Protein AF-A0A7S4IQA8-F1 (afdb_monomer_lite)

Radius of gyration: 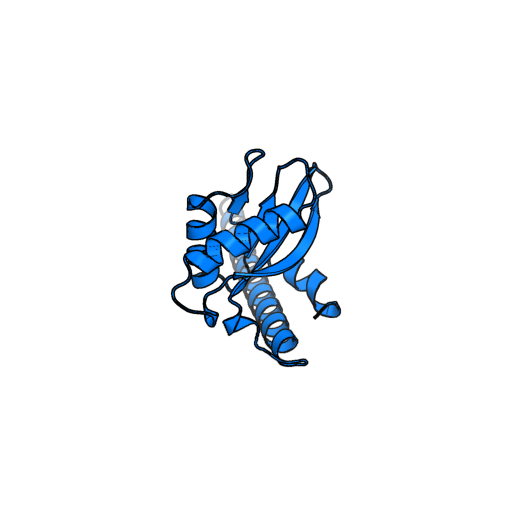17.27 Å; chains: 1; bounding box: 38×34×55 Å

pLDDT: mean 83.27, std 12.15, range [45.91, 95.75]

Secondary structure (DSSP, 8-state):
-TTTHHHHHHH--S-SEEE-TT---HHHHHHHHHHHHH-SSEEEEE-SSS-HHHHHHHHHHHHHTT-SSSSS-EEEEEEEE-TTS-EEEEEEEHHHH-SSTTHHHHHHHHHHHHHHHHHHHHHHHHHHHHHHHHS--

Foldseek 3Di:
DVVLVVLLCVLAVDAPEEAEQVADDLVRLVVVLVCQVVDQKHKYWYQHDDDVVVRVVVSQVSNVVVAPDQQSRKDWDDKAADPVGTIMTMIHGNVQCDDDPCSNVVSSVVSSVVSVVVVVVVVVVVVVVVVVVVVVD

Structure (mmCIF, N/CA/C/O backbone):
data_AF-A0A7S4IQA8-F1
#
_entry.id   AF-A0A7S4IQA8-F1
#
loop_
_atom_site.group_PDB
_atom_site.id
_atom_site.type_symbol
_atom_site.label_atom_id
_atom_site.label_alt_id
_atom_site.label_comp_id
_atom_site.label_asym_id
_atom_site.label_entity_id
_atom_site.label_seq_id
_atom_site.pdbx_PDB_ins_code
_atom_site.Cartn_x
_atom_site.Cartn_y
_atom_site.Cartn_z
_atom_site.occupancy
_atom_site.B_iso_or_equiv
_atom_site.auth_seq_id
_atom_site.auth_comp_id
_atom_site.auth_asym_id
_atom_site.auth_atom_id
_atom_site.pdbx_PDB_model_num
ATOM 1 N N . VAL A 1 1 ? -15.139 6.247 -6.537 1.00 54.62 1 VAL A N 1
ATOM 2 C CA . VAL A 1 1 ? -13.893 6.075 -5.737 1.00 54.62 1 VAL A CA 1
ATOM 3 C C . VAL A 1 1 ? -13.319 7.390 -5.216 1.00 54.62 1 VAL A C 1
ATOM 5 O O . VAL A 1 1 ? -12.996 7.453 -4.035 1.00 54.62 1 VAL A O 1
ATOM 8 N N . GLU A 1 2 ? -13.225 8.448 -6.034 1.00 56.81 2 GLU A N 1
ATOM 9 C CA . GLU A 1 2 ? -12.583 9.720 -5.637 1.00 56.81 2 GLU A CA 1
ATOM 10 C C . GLU A 1 2 ? -13.133 10.346 -4.343 1.00 56.81 2 GLU A C 1
ATOM 12 O O . GLU A 1 2 ? -12.359 10.841 -3.527 1.00 56.81 2 GLU A O 1
ATOM 17 N N . LEU A 1 3 ? -14.443 10.236 -4.092 1.00 59.34 3 LEU A N 1
ATOM 18 C CA . LEU A 1 3 ? -15.092 10.783 -2.890 1.00 59.34 3 LEU A CA 1
ATOM 19 C C . LEU A 1 3 ? -14.654 10.112 -1.571 1.00 59.34 3 LEU A C 1
ATOM 21 O O . LEU A 1 3 ? -14.775 10.718 -0.508 1.00 59.34 3 LEU A O 1
ATOM 25 N N . LEU A 1 4 ? -14.132 8.880 -1.616 1.00 74.75 4 LEU A N 1
ATOM 26 C CA . LEU A 1 4 ? -13.695 8.138 -0.425 1.00 74.75 4 LEU A CA 1
ATOM 27 C C . LEU A 1 4 ? -12.181 8.189 -0.203 1.00 74.75 4 LEU A C 1
ATOM 29 O O . LEU A 1 4 ? -11.727 7.909 0.906 1.00 74.75 4 LEU A O 1
ATOM 33 N N . LEU A 1 5 ? -11.394 8.587 -1.208 1.00 80.88 5 LEU A N 1
ATOM 34 C CA . LEU A 1 5 ? -9.932 8.636 -1.109 1.00 80.88 5 LEU A CA 1
ATOM 35 C C . LEU A 1 5 ? -9.421 9.421 0.113 1.00 80.88 5 LEU A C 1
ATOM 37 O O . LEU A 1 5 ? -8.514 8.910 0.776 1.00 80.88 5 LEU A O 1
ATOM 41 N N . PRO A 1 6 ? -9.978 10.595 0.484 1.00 83.88 6 PRO A N 1
ATOM 42 C CA . PRO A 1 6 ? -9.557 11.293 1.700 1.00 83.88 6 PRO A CA 1
ATOM 43 C C . PRO A 1 6 ? -9.703 10.430 2.961 1.00 83.88 6 PRO A C 1
ATOM 45 O O . PRO A 1 6 ? -8.777 10.347 3.766 1.00 83.88 6 PRO A O 1
ATOM 48 N N . GLN A 1 7 ? -10.818 9.709 3.085 1.00 84.38 7 GLN A N 1
ATOM 49 C CA . GLN A 1 7 ? -11.101 8.855 4.241 1.00 84.38 7 GLN A CA 1
ATOM 50 C C . GLN A 1 7 ? -10.208 7.607 4.263 1.00 84.38 7 GLN A C 1
ATOM 52 O O . GLN A 1 7 ? -9.757 7.184 5.325 1.00 84.38 7 GLN A O 1
ATOM 57 N N . VAL A 1 8 ? -9.891 7.036 3.096 1.00 86.19 8 VAL A N 1
ATOM 58 C CA . VAL A 1 8 ? -8.950 5.906 2.979 1.00 86.19 8 VAL A CA 1
ATOM 59 C C . VAL A 1 8 ? -7.539 6.324 3.412 1.00 86.19 8 VAL A C 1
ATOM 61 O O . VAL A 1 8 ? -6.842 5.569 4.097 1.00 86.19 8 VAL A O 1
ATOM 64 N N . TRP A 1 9 ? -7.120 7.543 3.063 1.00 88.31 9 TRP A N 1
ATOM 65 C CA . TRP A 1 9 ? -5.848 8.109 3.514 1.00 88.31 9 TRP A CA 1
ATOM 66 C C . TRP A 1 9 ? -5.799 8.347 5.027 1.00 88.31 9 TRP A C 1
ATOM 68 O O . TRP A 1 9 ? -4.750 8.130 5.633 1.00 88.31 9 TRP A O 1
ATOM 78 N N . GLU A 1 10 ? -6.902 8.779 5.637 1.00 86.75 10 GLU A N 1
ATOM 79 C CA . GLU A 1 10 ? -7.023 8.922 7.095 1.00 86.75 10 GLU A CA 1
ATOM 80 C C . GLU A 1 10 ? -6.998 7.563 7.804 1.00 86.75 10 GLU A C 1
ATOM 82 O O . GLU A 1 10 ? -6.314 7.399 8.814 1.00 86.75 10 GLU A O 1
ATOM 87 N N . ALA A 1 11 ? -7.663 6.560 7.225 1.00 85.06 11 ALA A N 1
ATOM 88 C CA . ALA A 1 11 ? -7.650 5.178 7.697 1.00 85.06 11 ALA A CA 1
ATOM 89 C C . ALA A 1 11 ? -6.258 4.512 7.578 1.00 85.06 11 ALA A C 1
ATOM 91 O O . ALA A 1 11 ? -5.940 3.579 8.327 1.00 85.06 11 ALA A O 1
ATOM 92 N N . THR A 1 12 ? -5.389 5.029 6.700 1.00 87.06 12 THR A N 1
ATOM 93 C CA . THR A 1 12 ? -4.039 4.497 6.434 1.00 87.06 12 THR A CA 1
ATOM 94 C C . THR A 1 12 ? -2.935 5.510 6.795 1.00 87.06 12 THR A C 1
ATOM 96 O O . THR A 1 12 ? -2.194 5.980 5.927 1.00 87.06 12 THR A O 1
ATOM 99 N N . PRO A 1 13 ? -2.769 5.871 8.084 1.00 77.44 13 PRO A N 1
ATOM 100 C CA . PRO A 1 13 ? -1.896 6.982 8.474 1.00 77.44 13 PRO A CA 1
ATOM 101 C C . PRO A 1 13 ? -0.399 6.646 8.401 1.00 77.44 13 PRO A C 1
ATOM 103 O O . PRO A 1 13 ? 0.439 7.541 8.271 1.00 77.44 13 PRO A O 1
ATOM 106 N N . LYS A 1 14 ? -0.037 5.361 8.499 1.00 87.94 14 LYS A N 1
ATOM 107 C CA . LYS A 1 14 ? 1.355 4.895 8.544 1.00 87.94 14 LYS A CA 1
ATOM 108 C C . LYS A 1 14 ? 1.746 4.266 7.211 1.00 87.94 14 LYS A C 1
ATOM 110 O O . LYS A 1 14 ? 1.034 3.418 6.689 1.00 87.94 14 LYS A O 1
ATOM 115 N N . SER A 1 15 ? 2.912 4.649 6.690 1.00 90.69 15 SER A N 1
ATOM 116 C CA . SER A 1 15 ? 3.532 3.922 5.580 1.00 90.69 15 SER A CA 1
ATOM 117 C C . SER A 1 15 ? 4.145 2.624 6.086 1.00 90.69 15 SER A C 1
ATOM 119 O O . SER A 1 15 ? 4.996 2.680 6.975 1.00 90.69 15 SER A O 1
ATOM 121 N N . LEU A 1 16 ? 3.763 1.501 5.487 1.00 93.75 16 LEU A N 1
ATOM 122 C CA . LEU A 1 16 ? 4.268 0.170 5.839 1.00 93.75 16 LEU A CA 1
ATOM 123 C C . LEU A 1 16 ? 5.519 -0.210 5.041 1.00 93.75 16 LEU A C 1
ATOM 125 O O . LEU A 1 16 ? 6.316 -1.027 5.485 1.00 93.75 16 LEU A O 1
ATOM 129 N N . LEU A 1 17 ? 5.732 0.436 3.892 1.00 95.06 17 LEU A N 1
ATOM 130 C CA . LEU A 1 17 ? 6.918 0.254 3.062 1.00 95.06 17 LEU A CA 1
ATOM 131 C C . LEU A 1 17 ? 7.516 1.608 2.678 1.00 95.06 17 LEU A C 1
ATOM 133 O O . LEU A 1 17 ? 6.813 2.616 2.540 1.00 95.06 17 LEU A O 1
ATOM 137 N N . ARG A 1 18 ? 8.836 1.642 2.498 1.00 94.81 18 ARG A N 1
ATOM 138 C CA . ARG A 1 18 ? 9.567 2.840 2.094 1.00 94.81 18 ARG A CA 1
ATOM 139 C C . ARG A 1 18 ? 10.527 2.525 0.956 1.00 94.81 18 ARG A C 1
ATOM 141 O O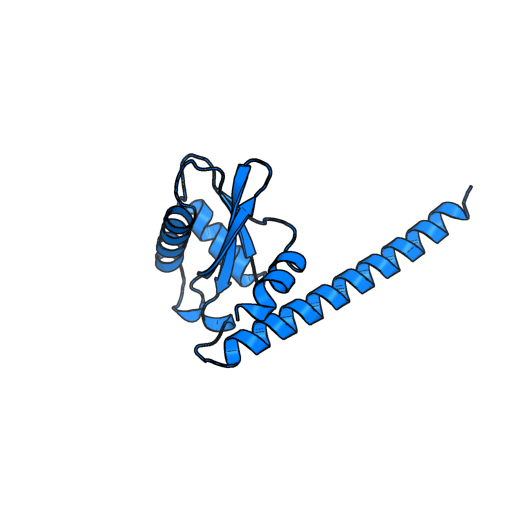 . ARG A 1 18 ? 11.384 1.665 1.094 1.00 94.81 18 ARG A O 1
ATOM 148 N N . ILE A 1 19 ? 10.429 3.304 -0.114 1.00 93.81 19 ILE A N 1
ATOM 149 C CA . ILE A 1 19 ? 11.328 3.270 -1.261 1.00 93.81 19 ILE A CA 1
ATOM 150 C C . ILE A 1 19 ? 12.317 4.431 -1.150 1.00 93.81 19 ILE A C 1
ATOM 152 O O . ILE A 1 19 ? 11.951 5.600 -0.952 1.00 93.81 19 ILE A O 1
ATOM 156 N N . GLY A 1 20 ? 13.601 4.086 -1.199 1.00 91.12 20 GLY A N 1
ATOM 157 C CA . GLY A 1 20 ? 14.705 5.036 -1.134 1.00 91.12 20 GLY A CA 1
ATOM 158 C C . GLY A 1 20 ? 14.927 5.786 -2.448 1.00 91.12 20 GLY A C 1
ATOM 159 O O . GLY A 1 20 ? 14.199 5.624 -3.423 1.00 91.12 20 GLY A O 1
ATOM 160 N N . LYS A 1 21 ? 15.985 6.601 -2.484 1.00 88.81 21 LYS A N 1
ATOM 161 C CA . LYS A 1 21 ? 16.378 7.356 -3.687 1.00 88.81 21 LYS A CA 1
ATOM 162 C C . LYS A 1 21 ? 16.863 6.472 -4.838 1.00 88.81 21 LYS A C 1
ATOM 164 O O . LYS A 1 21 ? 16.805 6.909 -5.976 1.00 88.81 21 LYS A O 1
ATOM 169 N N . ALA A 1 22 ? 17.321 5.259 -4.530 1.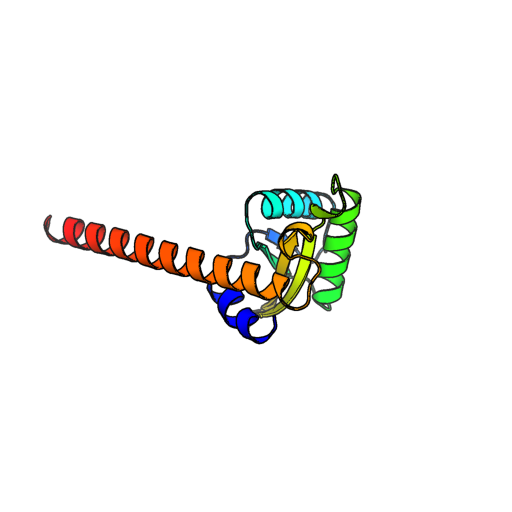00 88.56 22 ALA A N 1
ATOM 170 C CA . ALA A 1 22 ? 17.766 4.275 -5.513 1.00 88.56 22 ALA A CA 1
ATOM 171 C C . ALA A 1 22 ? 16.613 3.659 -6.331 1.00 88.56 22 ALA A C 1
ATOM 173 O O . ALA A 1 22 ? 16.873 2.947 -7.291 1.00 88.56 22 ALA A O 1
ATOM 174 N N . GLY A 1 23 ? 15.355 3.932 -5.962 1.00 89.00 23 GLY A N 1
ATOM 175 C CA . GLY A 1 23 ? 14.182 3.397 -6.647 1.00 89.00 23 GLY A CA 1
ATOM 176 C C . GLY A 1 23 ? 13.716 2.043 -6.110 1.00 89.00 23 GLY A C 1
ATOM 177 O O . GLY A 1 23 ? 14.202 1.538 -5.092 1.00 89.00 23 GLY A O 1
ATOM 178 N N . ALA A 1 24 ? 12.698 1.496 -6.774 1.00 91.31 24 ALA A N 1
ATOM 179 C CA . ALA A 1 24 ? 12.119 0.201 -6.447 1.00 91.31 24 ALA A CA 1
ATOM 180 C C . ALA A 1 24 ? 13.058 -0.942 -6.864 1.00 91.31 24 ALA A C 1
ATOM 182 O O . ALA A 1 24 ? 13.805 -0.844 -7.831 1.00 91.31 24 ALA A O 1
ATOM 183 N N . ALA A 1 25 ? 13.008 -2.040 -6.117 1.00 93.75 25 ALA A N 1
ATOM 184 C CA . ALA A 1 25 ? 13.821 -3.232 -6.342 1.00 93.75 25 ALA A CA 1
ATOM 185 C C . ALA A 1 25 ? 12.958 -4.466 -6.068 1.00 93.75 25 ALA A C 1
ATOM 187 O O . ALA A 1 25 ? 11.916 -4.351 -5.422 1.00 93.75 25 ALA A O 1
ATOM 188 N N . ARG A 1 26 ? 13.399 -5.651 -6.505 1.00 93.75 26 ARG A N 1
ATOM 189 C CA . ARG A 1 26 ? 12.640 -6.901 -6.311 1.00 93.75 26 ARG A CA 1
ATOM 190 C C . ARG A 1 26 ? 12.315 -7.199 -4.845 1.00 93.75 26 ARG A C 1
ATOM 192 O O . ARG A 1 26 ? 11.226 -7.671 -4.552 1.00 93.75 26 ARG A O 1
ATOM 199 N N . SER A 1 27 ? 13.213 -6.875 -3.913 1.00 94.56 27 SER A N 1
ATOM 200 C CA . SER A 1 27 ? 12.938 -7.016 -2.475 1.00 94.56 27 SER A CA 1
ATOM 201 C C . SER A 1 27 ? 11.742 -6.169 -2.029 1.00 94.56 27 SER A C 1
ATOM 203 O O . SER A 1 27 ? 10.894 -6.653 -1.289 1.00 94.56 27 SER A O 1
ATOM 205 N N . HIS A 1 28 ? 11.628 -4.938 -2.532 1.00 95.75 28 HIS A N 1
ATOM 206 C CA . HIS A 1 28 ? 10.484 -4.070 -2.260 1.00 95.75 28 HIS A CA 1
ATOM 207 C C . HIS A 1 28 ? 9.187 -4.620 -2.859 1.00 95.75 28 HIS A C 1
ATOM 209 O O . HIS A 1 28 ? 8.144 -4.529 -2.221 1.00 95.75 28 HIS A O 1
ATOM 215 N N . ALA A 1 29 ? 9.251 -5.192 -4.063 1.00 94.50 29 ALA A N 1
ATOM 216 C CA . ALA A 1 29 ? 8.107 -5.818 -4.718 1.00 94.50 29 ALA A CA 1
ATOM 217 C C . ALA A 1 29 ? 7.598 -7.042 -3.936 1.00 94.50 29 ALA A C 1
ATOM 219 O O . ALA A 1 29 ? 6.399 -7.156 -3.693 1.00 94.50 29 ALA A O 1
ATOM 220 N N . ASN A 1 30 ? 8.509 -7.888 -3.442 1.00 94.56 30 ASN A N 1
ATOM 221 C CA . ASN A 1 30 ? 8.173 -8.977 -2.522 1.00 94.56 30 ASN A CA 1
ATOM 222 C C . ASN A 1 30 ? 7.485 -8.465 -1.258 1.00 94.56 30 ASN A C 1
ATOM 224 O O . ASN A 1 30 ? 6.411 -8.944 -0.908 1.00 94.56 30 ASN A O 1
ATOM 228 N N . SER A 1 31 ? 8.071 -7.464 -0.593 1.00 95.56 31 SER A N 1
ATOM 229 C CA . SER A 1 31 ? 7.460 -6.873 0.599 1.00 95.56 31 SER A CA 1
ATOM 230 C C . SER A 1 31 ? 6.090 -6.270 0.304 1.00 95.56 31 SER A C 1
ATOM 232 O O . SER A 1 31 ? 5.190 -6.411 1.120 1.00 95.56 31 SER A O 1
ATOM 234 N N . LEU A 1 32 ? 5.905 -5.620 -0.850 1.00 95.62 32 LEU A N 1
ATOM 235 C CA . LEU A 1 32 ? 4.605 -5.088 -1.248 1.00 95.62 32 LEU A CA 1
ATOM 236 C C . LEU A 1 32 ? 3.571 -6.208 -1.414 1.00 95.62 32 LEU A C 1
ATOM 238 O O . LEU A 1 32 ? 2.468 -6.075 -0.895 1.00 95.62 32 LEU A O 1
ATOM 242 N N . ASN A 1 33 ? 3.928 -7.308 -2.081 1.00 93.94 33 ASN A N 1
ATOM 243 C CA . ASN A 1 33 ? 3.037 -8.455 -2.251 1.00 93.94 33 ASN A CA 1
ATOM 244 C C . ASN A 1 33 ? 2.627 -9.066 -0.905 1.00 93.94 33 ASN A C 1
ATOM 246 O O . ASN A 1 33 ? 1.439 -9.297 -0.693 1.00 93.94 33 ASN A O 1
ATOM 250 N N . GLU A 1 34 ? 3.568 -9.282 0.019 1.00 94.06 34 GLU A N 1
ATOM 251 C CA . GLU A 1 34 ? 3.249 -9.795 1.361 1.00 94.06 34 GLU A CA 1
ATOM 252 C C . GLU A 1 34 ? 2.368 -8.819 2.152 1.00 94.06 34 GLU A C 1
ATOM 254 O O . GLU A 1 34 ? 1.319 -9.203 2.667 1.00 94.06 34 GLU A O 1
ATOM 259 N N . LEU A 1 35 ? 2.708 -7.526 2.157 1.00 94.69 35 LEU A N 1
ATOM 260 C CA . LEU A 1 35 ? 1.902 -6.508 2.835 1.00 94.69 35 LEU A CA 1
ATOM 261 C C . LEU A 1 35 ? 0.483 -6.420 2.263 1.00 94.69 35 LEU A C 1
ATOM 263 O O . LEU A 1 35 ? -0.470 -6.240 3.012 1.00 94.69 35 LEU A O 1
ATOM 267 N N . CYS A 1 36 ? 0.321 -6.552 0.947 1.00 92.19 36 CYS A N 1
ATOM 268 C CA . CYS A 1 36 ? -0.989 -6.539 0.304 1.00 92.19 36 CYS A CA 1
ATOM 269 C C . CYS A 1 36 ? -1.810 -7.811 0.592 1.00 92.19 36 CYS A C 1
ATOM 271 O O . CYS A 1 36 ? -3.037 -7.750 0.523 1.00 92.19 36 CYS A O 1
ATOM 273 N N . LYS A 1 37 ? -1.186 -8.940 0.963 1.00 90.31 37 LYS A N 1
ATOM 274 C CA . LYS A 1 37 ? -1.910 -10.117 1.478 1.00 90.31 37 LYS A CA 1
ATOM 275 C C . LYS A 1 37 ? -2.441 -9.858 2.887 1.00 90.31 37 LYS A C 1
ATOM 277 O O . LYS A 1 37 ? -3.603 -10.150 3.159 1.00 90.31 37 LYS A O 1
ATOM 282 N N . GLU A 1 38 ? -1.627 -9.267 3.755 1.00 91.12 38 GLU A N 1
ATOM 283 C CA . GLU A 1 38 ? -1.971 -9.044 5.168 1.00 91.12 38 GLU A CA 1
ATOM 284 C C . GLU A 1 38 ? -2.887 -7.835 5.393 1.00 91.12 38 GLU A C 1
ATOM 286 O O . GLU A 1 38 ? -3.724 -7.834 6.296 1.00 91.12 38 GLU A O 1
ATOM 291 N N . HIS A 1 39 ? -2.759 -6.801 4.562 1.00 90.12 39 HIS A N 1
ATOM 292 C CA . HIS A 1 39 ? -3.469 -5.539 4.728 1.00 90.12 39 HIS A CA 1
ATOM 293 C C . HIS A 1 39 ? -4.377 -5.244 3.529 1.00 90.12 39 HIS A C 1
ATOM 295 O O . HIS A 1 39 ? -3.934 -5.374 2.385 1.00 90.12 39 HIS A O 1
ATOM 301 N N . PRO A 1 40 ? -5.630 -4.795 3.749 1.00 89.31 40 PRO A N 1
ATOM 302 C CA . PRO A 1 40 ? -6.531 -4.409 2.660 1.00 89.31 40 PRO A CA 1
ATOM 303 C C . PRO A 1 40 ? -5.940 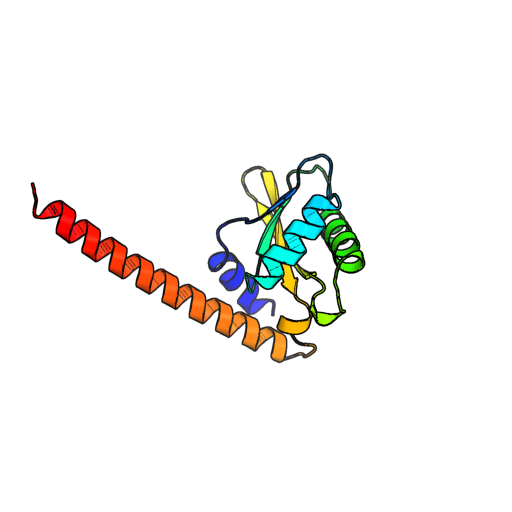-3.313 1.769 1.00 89.31 40 PRO A C 1
ATOM 305 O O . PRO A 1 40 ? -6.016 -3.397 0.546 1.00 89.31 40 PRO A O 1
ATOM 308 N N . VAL A 1 41 ? -5.315 -2.314 2.397 1.00 91.25 41 VAL A N 1
ATOM 309 C CA . VAL A 1 41 ? -4.694 -1.164 1.743 1.00 91.25 41 VAL A CA 1
ATOM 310 C C . VAL A 1 41 ? -3.322 -0.913 2.369 1.00 91.25 41 VAL A C 1
ATOM 312 O O . VAL A 1 41 ? -3.169 -0.940 3.591 1.00 91.25 41 VAL A O 1
ATOM 315 N N . VAL A 1 42 ? -2.322 -0.646 1.530 1.00 94.12 42 VAL A N 1
ATOM 316 C CA . VAL A 1 42 ? -0.924 -0.440 1.923 1.00 94.12 42 VAL A CA 1
ATOM 317 C C . VAL A 1 42 ? -0.454 0.935 1.461 1.00 94.12 42 VAL A C 1
ATOM 319 O O . VAL A 1 42 ? -0.455 1.236 0.270 1.00 94.12 42 VAL A O 1
ATOM 322 N N . ALA A 1 43 ? 0.009 1.768 2.394 1.00 94.88 43 ALA A N 1
ATOM 323 C CA . ALA A 1 43 ? 0.679 3.023 2.065 1.00 94.88 43 ALA A CA 1
ATOM 324 C C . ALA A 1 43 ? 2.195 2.814 1.918 1.00 94.88 43 ALA A C 1
ATOM 326 O O . ALA A 1 43 ? 2.869 2.350 2.844 1.00 94.88 43 ALA A O 1
ATOM 327 N N . VAL A 1 44 ? 2.752 3.231 0.782 1.00 95.31 44 VAL A N 1
ATOM 328 C CA . VAL A 1 44 ? 4.190 3.170 0.484 1.00 95.31 44 VAL A CA 1
ATOM 329 C C . VAL A 1 44 ? 4.742 4.583 0.367 1.00 95.31 44 VAL A C 1
ATOM 331 O O . VAL A 1 44 ? 4.186 5.413 -0.348 1.00 95.31 44 VAL A O 1
ATOM 334 N N . LYS A 1 45 ? 5.842 4.881 1.065 1.00 94.38 45 LYS A N 1
ATOM 335 C CA . LYS A 1 45 ? 6.520 6.182 0.994 1.00 94.38 45 LYS A CA 1
ATOM 336 C C . LYS A 1 45 ? 7.669 6.155 -0.009 1.00 94.38 45 LYS A C 1
ATOM 338 O O . LYS A 1 45 ? 8.577 5.344 0.127 1.00 94.38 45 LYS A O 1
ATOM 343 N N . PHE A 1 46 ? 7.706 7.120 -0.915 1.00 93.44 46 PHE A N 1
ATOM 344 C CA . PHE A 1 46 ? 8.759 7.317 -1.905 1.00 93.44 46 PHE A CA 1
ATOM 345 C C . PHE A 1 46 ? 9.608 8.536 -1.534 1.00 93.44 46 PHE A C 1
ATOM 347 O O . PHE A 1 46 ? 9.084 9.631 -1.327 1.00 93.44 46 PHE A O 1
ATOM 354 N N . ASN A 1 47 ? 10.927 8.348 -1.430 1.00 89.88 47 ASN A N 1
ATOM 355 C CA . ASN A 1 47 ? 11.886 9.424 -1.128 1.00 89.88 47 ASN A CA 1
ATOM 356 C C . ASN A 1 47 ? 12.775 9.799 -2.327 1.00 89.88 47 ASN A C 1
ATOM 358 O O . ASN A 1 47 ? 13.730 10.562 -2.161 1.00 89.88 47 ASN A O 1
ATOM 362 N N . GLY A 1 48 ? 12.518 9.212 -3.498 1.00 81.62 48 GLY A N 1
ATOM 363 C CA . GLY A 1 48 ? 13.237 9.506 -4.734 1.00 81.62 48 GLY A CA 1
ATOM 364 C C . GLY A 1 48 ? 12.983 10.919 -5.250 1.00 81.62 48 GLY A C 1
ATOM 365 O O . GLY A 1 48 ? 12.027 11.584 -4.853 1.00 81.62 48 GLY A O 1
ATOM 366 N N . ARG A 1 49 ? 13.879 11.380 -6.126 1.00 69.31 49 ARG A N 1
ATOM 367 C CA . ARG A 1 49 ? 13.677 12.589 -6.928 1.00 69.31 49 ARG A CA 1
ATOM 368 C C . ARG A 1 49 ? 13.089 12.135 -8.263 1.00 69.31 49 ARG A C 1
ATOM 370 O O . ARG A 1 49 ? 13.791 11.475 -9.016 1.00 69.31 49 ARG A O 1
ATOM 377 N N . GLY A 1 50 ? 11.819 12.431 -8.506 1.00 74.75 50 GLY A N 1
ATOM 378 C CA . GLY A 1 50 ? 11.108 12.050 -9.727 1.00 74.75 50 GLY A CA 1
ATOM 379 C C . GLY A 1 50 ? 9.597 11.958 -9.500 1.00 74.75 50 GLY A C 1
ATOM 380 O O . GLY A 1 50 ? 9.161 12.048 -8.344 1.00 74.75 50 GLY A O 1
ATOM 381 N N . PRO A 1 51 ? 8.804 11.794 -10.570 1.00 84.19 51 PRO A N 1
ATOM 382 C CA . PRO A 1 51 ? 7.370 11.548 -10.464 1.00 84.19 51 PRO A CA 1
ATOM 383 C C . PRO A 1 51 ? 7.099 10.289 -9.633 1.00 84.19 51 PRO A C 1
ATOM 385 O O . PRO A 1 51 ? 7.736 9.243 -9.809 1.00 84.19 51 PRO A O 1
ATOM 388 N N . VAL A 1 52 ? 6.173 10.388 -8.680 1.00 88.50 52 VAL A N 1
ATOM 389 C CA . VAL A 1 52 ? 5.856 9.266 -7.782 1.00 88.50 52 VAL A CA 1
ATOM 390 C C . VAL A 1 52 ? 5.153 8.150 -8.539 1.00 88.50 52 VAL A C 1
ATOM 392 O O . VAL A 1 52 ? 5.369 6.981 -8.241 1.00 88.50 52 VAL A O 1
ATOM 395 N N . GLU A 1 53 ? 4.373 8.516 -9.544 1.00 87.88 53 GLU A N 1
ATOM 396 C CA . GLU A 1 53 ? 3.628 7.645 -10.434 1.00 87.88 53 GLU A CA 1
ATOM 397 C C . GLU A 1 53 ? 4.576 6.713 -11.187 1.00 87.88 53 GLU A C 1
ATOM 399 O O . GLU A 1 53 ? 4.352 5.511 -11.207 1.00 87.88 53 GLU A O 1
ATOM 404 N N . GLU A 1 54 ? 5.694 7.220 -11.713 1.00 89.62 54 GLU A N 1
ATOM 405 C CA . GLU A 1 54 ? 6.705 6.390 -12.382 1.00 89.62 54 GLU A CA 1
ATOM 406 C C . GLU A 1 54 ? 7.333 5.376 -11.420 1.00 89.62 54 GLU A C 1
ATOM 408 O O . GLU A 1 54 ? 7.451 4.192 -11.736 1.00 89.62 54 GLU A O 1
ATOM 413 N N . SER A 1 55 ? 7.688 5.821 -10.211 1.00 90.56 55 SER A N 1
ATOM 414 C CA . SER A 1 55 ? 8.265 4.944 -9.183 1.00 90.56 55 SER A CA 1
ATOM 415 C C . SER A 1 55 ? 7.266 3.896 -8.684 1.00 90.56 55 SER A C 1
ATOM 417 O O . SER A 1 55 ? 7.641 2.755 -8.412 1.00 90.56 55 SER A O 1
ATOM 419 N N . ALA A 1 56 ? 5.999 4.281 -8.551 1.00 91.88 56 ALA A N 1
ATOM 420 C CA . ALA A 1 56 ? 4.908 3.405 -8.160 1.00 91.88 56 ALA A CA 1
ATOM 421 C C . ALA A 1 56 ? 4.593 2.383 -9.257 1.00 91.88 56 ALA A C 1
ATOM 423 O O . ALA A 1 56 ? 4.460 1.200 -8.955 1.00 91.88 56 ALA A O 1
ATOM 424 N N . ASN A 1 57 ? 4.562 2.811 -10.519 1.00 91.38 57 ASN A N 1
ATOM 425 C CA . ASN A 1 57 ? 4.358 1.937 -11.668 1.00 91.38 57 ASN A CA 1
ATOM 426 C C . ASN A 1 57 ? 5.507 0.935 -11.802 1.00 91.38 57 ASN A C 1
ATOM 428 O O . ASN A 1 57 ? 5.252 -0.253 -11.954 1.00 91.38 57 ASN A O 1
ATOM 432 N N . ALA A 1 58 ? 6.761 1.371 -11.646 1.00 92.25 58 ALA A N 1
ATOM 433 C CA . ALA A 1 58 ? 7.912 0.469 -11.639 1.00 92.25 58 ALA A CA 1
ATOM 434 C C . ALA A 1 58 ? 7.825 -0.576 -10.511 1.00 92.25 58 ALA A C 1
ATOM 436 O O . ALA A 1 58 ? 8.137 -1.748 -10.719 1.00 92.25 58 ALA A O 1
ATOM 437 N N . LEU A 1 59 ? 7.372 -0.169 -9.319 1.00 94.25 59 LEU A N 1
ATOM 438 C CA . LEU A 1 59 ? 7.137 -1.085 -8.205 1.00 94.25 59 LEU A CA 1
ATOM 439 C C . LEU A 1 59 ? 6.003 -2.080 -8.505 1.00 94.25 59 LEU A C 1
ATOM 441 O O . LEU A 1 59 ? 6.170 -3.267 -8.235 1.00 94.25 59 LEU A O 1
ATOM 445 N N . CYS A 1 60 ? 4.887 -1.620 -9.080 1.00 93.44 60 CYS A N 1
ATOM 446 C CA . CYS A 1 60 ? 3.785 -2.479 -9.514 1.00 93.44 60 CYS A CA 1
ATOM 447 C C . CYS A 1 60 ? 4.247 -3.495 -10.559 1.00 93.44 60 CYS A C 1
ATOM 449 O O . CYS A 1 60 ? 4.000 -4.678 -10.367 1.00 93.44 60 CYS A O 1
ATOM 451 N N . SER A 1 61 ? 4.972 -3.074 -11.599 1.00 93.50 61 SER A N 1
ATOM 452 C CA . SER A 1 61 ? 5.489 -3.985 -12.628 1.00 93.50 61 SER A CA 1
ATOM 453 C C . SER A 1 61 ? 6.368 -5.078 -12.022 1.00 93.50 61 SER A C 1
ATOM 455 O O . SER A 1 61 ? 6.145 -6.259 -12.270 1.00 93.50 61 SER A O 1
ATOM 457 N N . LEU A 1 62 ? 7.305 -4.705 -11.142 1.00 93.62 62 LEU A N 1
ATOM 458 C CA . LEU A 1 62 ? 8.140 -5.680 -10.436 1.00 93.62 62 LEU A CA 1
ATOM 459 C C . LEU A 1 62 ? 7.313 -6.636 -9.569 1.00 93.62 62 LEU A C 1
ATOM 461 O O . LEU A 1 62 ? 7.654 -7.807 -9.458 1.00 93.62 62 LEU A O 1
ATOM 465 N N . ALA A 1 63 ? 6.252 -6.149 -8.928 1.00 92.94 63 ALA A N 1
ATOM 466 C CA . ALA A 1 63 ? 5.394 -6.972 -8.085 1.00 92.94 63 ALA A CA 1
ATOM 467 C C . ALA A 1 63 ? 4.463 -7.884 -8.894 1.00 92.94 63 ALA A C 1
ATOM 469 O O . ALA A 1 63 ? 4.161 -8.986 -8.438 1.00 92.94 63 ALA A O 1
ATOM 470 N N . HIS A 1 64 ? 4.049 -7.464 -10.093 1.00 92.56 64 HIS A N 1
ATOM 471 C CA . HIS A 1 64 ? 3.233 -8.258 -11.017 1.00 92.56 64 HIS A CA 1
ATOM 472 C C . HIS A 1 64 ? 3.991 -9.473 -11.532 1.00 92.56 64 HIS A C 1
ATOM 474 O O . HIS A 1 64 ? 3.417 -10.558 -11.552 1.00 92.56 64 HIS A O 1
ATOM 480 N N . ASP A 1 65 ? 5.276 -9.309 -11.855 1.00 89.38 65 ASP A N 1
ATOM 481 C CA . ASP A 1 65 ? 6.162 -10.408 -12.264 1.00 89.38 65 ASP A CA 1
ATOM 482 C C . ASP A 1 65 ? 6.321 -11.480 -11.173 1.00 89.38 65 ASP A C 1
ATOM 484 O O . ASP A 1 65 ? 6.713 -12.612 -11.450 1.00 89.38 65 ASP A O 1
ATOM 488 N N . MET A 1 66 ? 6.044 -11.118 -9.918 1.00 87.25 66 MET A N 1
ATOM 489 C CA . MET A 1 66 ? 6.219 -11.970 -8.740 1.00 87.25 66 MET A CA 1
ATOM 490 C C . MET A 1 66 ? 4.891 -12.451 -8.145 1.00 87.25 66 MET A C 1
ATOM 492 O O . MET A 1 66 ? 4.893 -13.256 -7.214 1.00 87.25 66 MET A O 1
ATOM 496 N N . ALA A 1 67 ? 3.759 -11.946 -8.635 1.00 86.56 67 ALA A N 1
ATOM 497 C CA . ALA A 1 67 ? 2.442 -12.330 -8.150 1.00 86.56 67 ALA A CA 1
ATOM 498 C C . ALA A 1 67 ? 2.061 -13.718 -8.685 1.00 86.56 67 ALA A C 1
ATOM 500 O O . ALA A 1 67 ? 2.270 -14.021 -9.858 1.00 86.56 67 ALA A O 1
ATOM 501 N N . ALA A 1 68 ? 1.469 -14.550 -7.823 1.00 80.94 68 ALA A N 1
ATOM 502 C CA . ALA A 1 68 ? 1.057 -15.906 -8.189 1.00 80.94 68 ALA A CA 1
ATOM 503 C C . ALA A 1 68 ? -0.083 -15.925 -9.225 1.00 80.94 68 ALA A C 1
ATOM 505 O O . ALA A 1 68 ? -0.131 -16.815 -10.070 1.00 80.94 68 ALA A O 1
ATOM 506 N N . ASP A 1 69 ? -0.980 -14.936 -9.177 1.00 86.81 69 ASP A N 1
ATOM 507 C CA . ASP A 1 69 ? -2.107 -14.784 -10.094 1.00 86.81 69 ASP A CA 1
ATOM 508 C C . ASP A 1 69 ? -2.449 -13.301 -10.333 1.00 86.81 69 ASP A C 1
ATOM 510 O O . ASP A 1 69 ? -1.865 -12.398 -9.726 1.00 86.81 69 ASP A O 1
ATOM 514 N N . ALA A 1 70 ? -3.390 -13.041 -11.247 1.00 84.94 70 ALA A N 1
ATOM 515 C CA . ALA A 1 70 ? -3.802 -11.689 -11.618 1.00 84.94 70 ALA A CA 1
ATOM 516 C C . ALA A 1 70 ? -4.555 -10.938 -10.506 1.00 84.94 70 ALA A C 1
ATOM 518 O O . ALA A 1 70 ? -4.516 -9.709 -10.504 1.00 84.94 70 ALA A O 1
ATOM 519 N N . ALA A 1 71 ? -5.202 -11.646 -9.577 1.00 86.56 71 ALA A N 1
ATOM 520 C CA . ALA A 1 71 ? -5.978 -11.084 -8.471 1.00 86.56 71 ALA A CA 1
ATOM 521 C C . ALA A 1 71 ? -5.088 -10.666 -7.286 1.00 86.56 71 ALA A C 1
ATOM 523 O O . ALA A 1 71 ? -5.426 -9.749 -6.539 1.00 86.56 71 ALA A O 1
ATOM 524 N N . ALA A 1 72 ? -3.927 -11.303 -7.135 1.00 86.62 72 ALA A N 1
ATOM 525 C CA . ALA A 1 72 ? -2.917 -10.985 -6.136 1.00 86.62 72 ALA A CA 1
ATOM 526 C C . ALA A 1 72 ? -2.040 -9.783 -6.525 1.00 86.62 72 ALA A C 1
ATOM 528 O O . ALA A 1 72 ? -1.267 -9.299 -5.694 1.00 86.62 72 ALA A O 1
ATOM 529 N N . ARG A 1 73 ? -2.144 -9.299 -7.771 1.00 92.00 73 ARG A N 1
ATOM 530 C CA . ARG A 1 73 ? -1.332 -8.194 -8.289 1.00 92.00 73 ARG A CA 1
ATOM 531 C C . ARG A 1 73 ? -1.660 -6.886 -7.566 1.00 92.00 73 ARG A C 1
ATOM 533 O O . ARG A 1 73 ? -2.819 -6.468 -7.565 1.00 92.00 73 ARG A O 1
ATOM 540 N N . PRO A 1 74 ? -0.665 -6.195 -6.991 1.00 92.50 74 PRO A N 1
ATOM 541 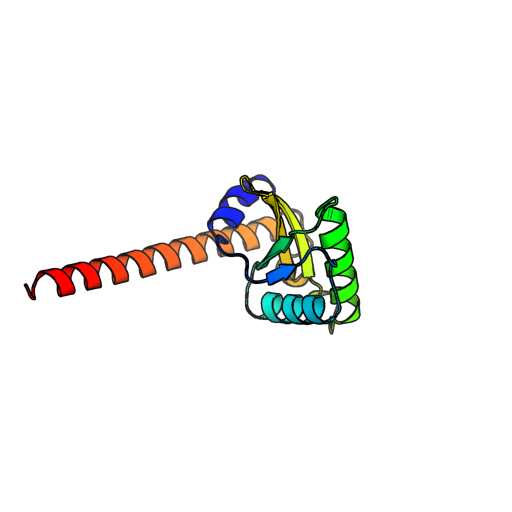C CA . PRO A 1 74 ? -0.896 -4.894 -6.394 1.00 92.50 74 PRO A CA 1
ATOM 542 C C . PRO A 1 74 ? -1.135 -3.843 -7.480 1.00 92.50 74 PRO A C 1
ATOM 544 O O . PRO A 1 74 ? -0.400 -3.759 -8.466 1.00 92.50 74 PRO A O 1
ATOM 547 N N . ILE A 1 75 ? -2.143 -3.007 -7.271 1.00 92.25 75 ILE A N 1
ATOM 548 C CA . ILE A 1 75 ? -2.477 -1.866 -8.122 1.00 92.25 75 ILE A CA 1
ATOM 549 C C . ILE A 1 75 ? -2.292 -0.565 -7.349 1.00 92.25 75 ILE A C 1
ATOM 551 O O . ILE A 1 75 ? -2.528 -0.514 -6.140 1.00 92.25 75 ILE A O 1
ATOM 55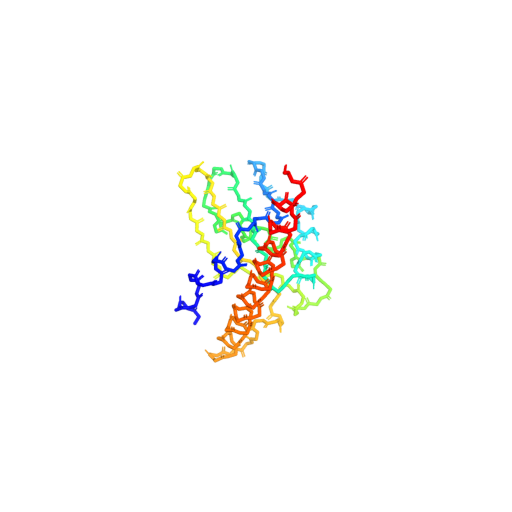5 N N . LEU A 1 76 ? -1.865 0.485 -8.047 1.00 92.31 76 LEU A N 1
ATOM 556 C CA . LEU A 1 76 ? -1.788 1.831 -7.494 1.00 92.31 76 LEU A CA 1
ATOM 557 C C . LEU A 1 76 ? -3.183 2.461 -7.506 1.00 92.31 76 LEU A C 1
ATOM 559 O O . LEU A 1 76 ? -3.790 2.607 -8.561 1.00 92.31 76 LEU A O 1
ATOM 563 N N . LEU A 1 77 ? -3.672 2.850 -6.334 1.00 89.69 77 LEU A N 1
ATOM 564 C CA . LEU A 1 77 ? -4.996 3.450 -6.168 1.00 89.69 77 LEU A CA 1
ATOM 565 C C . LEU A 1 77 ? -4.957 4.973 -6.245 1.00 89.69 77 LEU A C 1
ATOM 567 O O . LEU A 1 77 ? -5.820 5.601 -6.845 1.00 89.69 77 LEU A O 1
ATOM 571 N N . ALA A 1 78 ? -3.976 5.570 -5.574 1.00 90.25 78 ALA A N 1
ATOM 572 C CA . ALA A 1 78 ? -3.819 7.012 -5.494 1.00 90.25 78 ALA A CA 1
ATOM 573 C C . ALA A 1 78 ? -2.407 7.367 -5.048 1.00 90.25 78 ALA A C 1
ATOM 575 O O . ALA A 1 78 ? -1.731 6.592 -4.366 1.00 90.25 78 ALA A O 1
ATOM 576 N N . VAL A 1 79 ? -2.000 8.590 -5.363 1.00 91.88 79 VAL A N 1
ATOM 577 C CA . VAL A 1 79 ? -0.743 9.183 -4.915 1.00 91.88 79 VAL A CA 1
ATOM 578 C C . VAL A 1 79 ? -1.003 10.518 -4.236 1.00 91.88 79 VAL A C 1
ATOM 580 O O . VAL A 1 79 ? -1.964 11.218 -4.546 1.00 91.88 79 VAL A O 1
ATOM 583 N N . ARG A 1 80 ? -0.147 10.877 -3.280 1.00 89.88 80 ARG A N 1
ATOM 584 C CA . ARG A 1 80 ? -0.156 12.199 -2.652 1.00 89.88 80 ARG A CA 1
ATOM 585 C C . ARG A 1 80 ? 1.254 12.690 -2.368 1.00 89.88 80 ARG A C 1
ATOM 587 O O . ARG A 1 80 ? 2.130 11.914 -1.980 1.00 89.88 80 ARG A O 1
ATOM 594 N N . SER A 1 81 ? 1.443 13.998 -2.463 1.00 87.94 81 SER A N 1
ATOM 595 C CA . SER A 1 81 ? 2.663 14.665 -2.008 1.00 87.94 81 SER A CA 1
ATOM 596 C C . SER A 1 81 ? 2.623 14.903 -0.499 1.00 87.94 81 SER A C 1
ATOM 598 O O . SER A 1 81 ? 1.590 15.272 0.062 1.00 87.94 81 SER A O 1
ATOM 600 N N . LEU A 1 82 ? 3.757 14.718 0.179 1.00 84.06 82 LEU A N 1
ATOM 601 C CA . LEU A 1 82 ? 3.891 15.010 1.605 1.00 84.06 82 LEU A CA 1
ATOM 602 C C . LEU A 1 82 ? 4.510 16.391 1.827 1.00 84.06 82 LEU A C 1
ATOM 604 O O . LEU A 1 82 ? 5.499 16.755 1.195 1.00 84.06 82 LEU A O 1
ATOM 608 N N . ARG A 1 83 ? 4.000 17.130 2.821 1.00 74.94 83 ARG A N 1
ATOM 609 C CA . ARG A 1 83 ? 4.478 18.489 3.145 1.00 74.94 83 ARG A CA 1
ATOM 610 C C . ARG A 1 83 ? 5.966 18.568 3.531 1.00 74.94 83 ARG A C 1
ATOM 612 O O . ARG A 1 83 ? 6.568 19.619 3.377 1.00 74.94 83 ARG A O 1
ATOM 619 N N . ARG A 1 84 ? 6.567 17.484 4.046 1.00 71.06 84 ARG A N 1
ATOM 620 C CA . ARG A 1 84 ? 7.975 17.431 4.513 1.00 71.06 84 ARG A CA 1
ATOM 621 C C . ARG A 1 84 ? 8.926 16.718 3.540 1.00 71.06 84 ARG A C 1
ATOM 623 O O . ARG A 1 84 ? 9.958 16.198 3.957 1.00 71.06 84 ARG A O 1
ATOM 630 N N . GLY A 1 85 ? 8.569 16.672 2.260 1.00 71.94 85 GLY A N 1
ATOM 631 C CA . GLY A 1 85 ? 9.349 15.998 1.229 1.00 71.94 85 GLY A CA 1
ATOM 632 C C . GLY A 1 85 ? 9.021 14.510 1.100 1.00 71.94 85 GLY A C 1
ATOM 633 O O . GLY A 1 85 ? 8.764 13.796 2.079 1.00 71.94 85 GLY A O 1
ATOM 634 N N . GLY A 1 86 ? 9.048 14.057 -0.151 1.00 82.12 86 GLY A N 1
ATOM 635 C CA . GLY A 1 86 ? 8.626 12.725 -0.560 1.00 82.12 86 GLY A CA 1
ATOM 636 C C . GLY A 1 86 ? 7.138 12.650 -0.888 1.00 82.12 86 GLY A C 1
ATOM 637 O O . GLY A 1 86 ? 6.356 13.558 -0.602 1.00 82.12 86 GLY A O 1
ATOM 638 N N . SER A 1 87 ? 6.761 11.520 -1.462 1.00 90.94 87 SER A N 1
ATOM 639 C CA . SER A 1 87 ? 5.393 11.231 -1.881 1.00 90.94 87 SER A CA 1
ATOM 640 C C . SER A 1 87 ? 4.950 9.900 -1.291 1.00 90.94 87 SER A C 1
ATOM 642 O O . SER A 1 87 ? 5.770 9.106 -0.823 1.00 90.94 87 SER A O 1
ATOM 644 N N . GLN A 1 88 ? 3.650 9.650 -1.270 1.00 92.62 88 GLN A N 1
ATOM 645 C CA . GLN A 1 88 ? 3.085 8.366 -0.880 1.00 92.62 88 GLN A CA 1
ATOM 646 C C . GLN A 1 88 ? 2.170 7.839 -1.972 1.00 92.62 88 GLN A C 1
ATOM 648 O O . GLN A 1 88 ? 1.442 8.617 -2.576 1.00 92.62 88 GLN A O 1
ATOM 653 N N . GLY A 1 89 ? 2.194 6.525 -2.175 1.00 93.50 89 GLY A N 1
ATOM 654 C CA . GLY A 1 89 ? 1.208 5.802 -2.974 1.00 93.50 89 GLY A CA 1
ATOM 655 C C . GLY A 1 89 ? 0.388 4.865 -2.090 1.00 93.50 89 GLY A C 1
ATOM 656 O O . GLY A 1 89 ? 0.931 4.298 -1.138 1.00 93.50 89 GLY A O 1
ATOM 657 N N . LEU A 1 90 ? -0.901 4.725 -2.390 1.00 93.81 90 LEU A N 1
ATOM 658 C CA . LEU A 1 90 ? -1.769 3.685 -1.836 1.00 93.81 90 LEU A CA 1
ATOM 659 C C . LEU A 1 90 ? -1.859 2.520 -2.803 1.00 93.81 90 LEU A C 1
ATOM 661 O O . LEU A 1 90 ? -2.104 2.721 -3.989 1.00 93.81 90 LEU A O 1
ATOM 665 N N . PHE A 1 91 ? -1.728 1.315 -2.269 1.00 93.69 91 PHE A N 1
ATOM 666 C CA . PHE A 1 91 ? -1.771 0.080 -3.030 1.00 93.69 91 PHE A CA 1
ATOM 667 C C . PHE A 1 91 ? -2.782 -0.884 -2.419 1.00 93.69 91 PHE A C 1
ATOM 669 O O . PHE A 1 91 ? -2.957 -0.915 -1.201 1.00 93.69 91 PHE A O 1
ATOM 676 N N . ALA A 1 92 ? -3.416 -1.687 -3.262 1.00 92.00 92 ALA A N 1
ATOM 677 C CA . ALA A 1 92 ? -4.266 -2.804 -2.859 1.00 92.00 92 ALA A CA 1
ATOM 678 C C . ALA A 1 92 ? -4.149 -3.935 -3.885 1.00 92.00 92 ALA A C 1
ATOM 680 O O . ALA A 1 92 ? -3.672 -3.711 -4.996 1.00 92.00 92 ALA A O 1
ATOM 681 N N . GLN A 1 93 ? -4.577 -5.146 -3.526 1.00 91.62 93 GLN A N 1
ATOM 682 C CA . GLN A 1 93 ? -4.666 -6.250 -4.486 1.00 91.62 93 GLN A CA 1
ATOM 683 C C . GLN A 1 93 ? -5.829 -6.010 -5.451 1.00 91.62 93 GLN A C 1
ATOM 685 O O . GLN A 1 93 ? -6.936 -5.701 -5.009 1.00 91.62 93 GLN A O 1
ATOM 690 N N . SER A 1 94 ? -5.594 -6.192 -6.749 1.00 88.56 94 SER A N 1
ATOM 691 C CA . SER A 1 94 ? -6.608 -6.050 -7.803 1.00 88.56 94 SER A CA 1
ATOM 692 C C . SER A 1 94 ? -7.886 -6.840 -7.499 1.00 88.56 94 SER A C 1
ATOM 694 O O . SER A 1 94 ? -8.983 -6.296 -7.598 1.00 88.56 94 SER A O 1
ATOM 696 N N . GLY A 1 95 ? -7.756 -8.084 -7.026 1.00 84.69 95 GLY A N 1
ATOM 697 C CA . GLY A 1 95 ? -8.888 -8.956 -6.707 1.00 84.69 95 GLY A CA 1
ATOM 698 C C . GLY A 1 95 ? -9.767 -8.473 -5.551 1.00 84.69 95 GLY A C 1
ATOM 699 O O . GLY A 1 95 ? -10.921 -8.876 -5.462 1.00 84.69 95 GLY A O 1
ATOM 700 N N . ARG A 1 96 ? -9.255 -7.597 -4.674 1.00 79.00 96 ARG A N 1
ATOM 701 C CA . ARG A 1 96 ? -10.028 -7.006 -3.562 1.00 79.00 96 ARG A CA 1
ATOM 702 C C . ARG A 1 96 ? -10.811 -5.773 -3.974 1.00 79.00 96 ARG A C 1
ATOM 704 O O . ARG A 1 96 ? -11.810 -5.441 -3.351 1.00 79.00 96 ARG A O 1
ATOM 711 N N . VAL A 1 97 ? -10.313 -5.078 -4.987 1.00 74.56 97 VAL A N 1
ATOM 712 C CA . VAL A 1 97 ? -10.848 -3.788 -5.416 1.00 74.56 97 VAL A CA 1
ATOM 713 C C . VAL A 1 97 ? -12.037 -3.979 -6.366 1.00 74.56 97 VAL A C 1
ATOM 715 O O . VAL A 1 97 ? -12.861 -3.078 -6.467 1.00 74.56 97 VAL A O 1
ATOM 718 N N . GLY A 1 98 ? -12.190 -5.177 -6.950 1.00 61.31 98 GLY A N 1
ATOM 719 C CA . GLY A 1 98 ? -13.306 -5.555 -7.818 1.00 61.31 98 GLY A CA 1
ATOM 720 C C . GLY A 1 98 ? -13.281 -4.814 -9.158 1.00 61.31 98 GLY A C 1
ATOM 721 O O . GLY A 1 98 ? -13.083 -3.603 -9.218 1.00 61.31 98 GLY A O 1
ATOM 722 N N . GLU A 1 99 ? -13.500 -5.524 -10.262 1.00 52.72 99 GLU A N 1
ATOM 723 C CA . GLU A 1 99 ? -13.775 -4.870 -11.545 1.00 52.72 99 GLU A CA 1
ATOM 724 C C . GLU A 1 99 ? -15.244 -4.417 -11.551 1.00 52.72 99 GLU A C 1
ATOM 726 O O . GLU A 1 99 ? -16.146 -5.220 -11.771 1.00 52.72 99 GLU A O 1
ATOM 731 N N . GLY A 1 100 ? -15.520 -3.145 -11.244 1.00 46.53 100 GLY A N 1
ATOM 732 C CA . GLY A 1 100 ? -16.877 -2.598 -11.348 1.00 46.53 100 GLY A CA 1
ATOM 733 C C . GLY A 1 100 ? -17.027 -1.156 -10.859 1.00 46.53 100 GLY A C 1
ATOM 734 O O . GLY A 1 100 ? -16.373 -0.745 -9.896 1.00 46.53 100 GLY A O 1
ATOM 735 N N . GLU A 1 101 ? -17.926 -0.407 -11.511 1.00 46.59 101 GLU A N 1
ATOM 736 C CA . GLU A 1 101 ? -18.242 1.005 -11.224 1.00 46.59 101 GLU A CA 1
ATOM 737 C C . GLU A 1 101 ? -18.719 1.236 -9.773 1.00 46.59 101 GLU A C 1
ATOM 739 O O . GLU A 1 101 ? -18.401 2.275 -9.194 1.00 46.59 101 GLU A O 1
ATOM 744 N N . ASP A 1 102 ? -19.349 0.231 -9.145 1.00 51.41 102 ASP A N 1
ATOM 745 C CA . ASP A 1 102 ? -19.841 0.282 -7.755 1.00 51.41 102 ASP A CA 1
ATOM 746 C C . ASP A 1 102 ? -19.022 -0.566 -6.754 1.00 51.41 102 ASP A C 1
ATOM 748 O O . ASP A 1 102 ? -18.970 -0.245 -5.562 1.00 51.41 102 ASP A O 1
ATOM 752 N N . GLY A 1 103 ? -18.330 -1.621 -7.210 1.00 49.78 103 GLY A N 1
ATOM 753 C CA . GLY A 1 103 ? -17.638 -2.600 -6.346 1.00 49.78 103 GLY A CA 1
ATOM 754 C C . GLY A 1 103 ? -16.386 -2.055 -5.654 1.00 49.78 103 GLY A C 1
ATOM 755 O O . GLY A 1 103 ? -16.106 -2.374 -4.498 1.00 49.78 103 GLY A O 1
ATOM 756 N N . THR A 1 104 ? -15.697 -1.132 -6.321 1.00 61.69 104 THR A N 1
ATOM 757 C CA . THR A 1 104 ? -14.607 -0.353 -5.723 1.00 61.69 104 THR A CA 1
ATOM 758 C C . THR A 1 104 ? -15.094 0.461 -4.522 1.00 61.69 104 THR A C 1
ATOM 760 O O . THR A 1 104 ? -14.379 0.584 -3.530 1.00 61.69 104 THR A O 1
ATOM 763 N N . SER A 1 105 ? -16.311 1.012 -4.574 1.00 64.81 105 SER A N 1
ATOM 764 C CA . SER A 1 105 ? -16.833 1.870 -3.507 1.00 64.81 105 SER A CA 1
ATOM 765 C C . SER A 1 105 ? -17.148 1.105 -2.218 1.00 64.81 105 SER A C 1
ATOM 767 O O . SER A 1 105 ? -16.802 1.603 -1.147 1.00 64.81 105 SER A O 1
ATOM 769 N N . ALA A 1 106 ? -17.701 -0.111 -2.326 1.00 76.06 106 ALA A N 1
ATOM 770 C CA . ALA A 1 106 ? -18.061 -0.956 -1.186 1.00 76.06 106 ALA A CA 1
ATOM 771 C C . ALA A 1 106 ? -16.821 -1.423 -0.406 1.00 76.06 106 ALA A C 1
ATOM 773 O O . ALA A 1 106 ? -16.754 -1.285 0.813 1.00 76.06 106 ALA A O 1
ATOM 774 N N . PHE A 1 107 ? -15.777 -1.867 -1.117 1.00 82.50 107 PHE A N 1
ATOM 775 C CA . PHE A 1 107 ? -14.499 -2.212 -0.491 1.00 82.50 107 PHE A CA 1
ATOM 776 C C . PHE A 1 107 ? -13.923 -1.038 0.316 1.00 82.50 107 PHE A C 1
ATOM 778 O O . PHE A 1 107 ? -13.511 -1.206 1.466 1.00 82.50 107 PHE A O 1
ATOM 785 N N . PHE A 1 108 ? -13.904 0.169 -0.266 1.00 81.56 108 PHE A N 1
ATOM 786 C CA . PHE A 1 108 ? -13.377 1.343 0.429 1.00 81.56 108 PHE A CA 1
ATOM 787 C C . PHE A 1 108 ? -14.275 1.802 1.580 1.00 81.56 108 PHE A C 1
ATOM 789 O O . PHE A 1 108 ? -13.737 2.218 2.607 1.00 81.56 108 PHE A O 1
ATOM 796 N N . SER A 1 109 ? -15.605 1.729 1.454 1.00 82.00 109 SER A N 1
ATOM 797 C CA . SER A 1 109 ? -16.514 2.078 2.551 1.00 82.00 109 SER A CA 1
ATOM 798 C C . SER A 1 109 ? -16.361 1.127 3.730 1.00 82.00 109 SER A C 1
ATOM 800 O O . SER A 1 109 ? -16.223 1.596 4.860 1.00 82.00 109 SER A O 1
ATOM 802 N N . ASP A 1 110 ? -16.292 -0.178 3.470 1.00 84.44 110 ASP A N 1
ATOM 803 C CA . ASP A 1 110 ? -16.141 -1.203 4.504 1.00 84.44 110 ASP A CA 1
ATOM 804 C C . ASP A 1 110 ? -14.779 -1.085 5.186 1.00 84.44 110 ASP A C 1
ATOM 806 O O . ASP A 1 110 ? -14.683 -1.101 6.413 1.00 84.44 110 ASP A O 1
ATOM 810 N N . PHE A 1 111 ? -13.718 -0.867 4.402 1.00 85.56 111 PHE A N 1
ATOM 811 C CA . PHE A 1 111 ? -12.382 -0.618 4.932 1.00 85.56 111 PHE A CA 1
ATOM 812 C C . PHE A 1 111 ? -12.349 0.610 5.852 1.00 85.56 111 PHE A C 1
ATOM 814 O O . PHE A 1 111 ? -11.795 0.552 6.954 1.00 85.56 111 PHE A O 1
ATOM 821 N N . VAL A 1 112 ? -12.943 1.725 5.419 1.00 84.94 112 VAL A N 1
ATOM 822 C CA . VAL A 1 112 ? -12.993 2.959 6.213 1.00 84.94 112 VAL A CA 1
ATOM 823 C C . VAL A 1 112 ? -13.820 2.756 7.483 1.00 84.94 112 VAL A C 1
ATOM 825 O O . VAL A 1 112 ? -13.383 3.184 8.553 1.00 84.94 112 VAL A O 1
ATOM 828 N N . ALA A 1 113 ? -14.979 2.102 7.391 1.00 85.69 113 ALA A N 1
ATOM 829 C CA . ALA A 1 113 ? -15.842 1.818 8.534 1.00 85.69 113 ALA A CA 1
ATOM 830 C C . ALA A 1 113 ? -15.130 0.932 9.567 1.00 85.69 113 ALA A C 1
ATOM 832 O O . ALA A 1 113 ? -14.985 1.340 10.721 1.00 85.69 113 ALA A O 1
ATOM 833 N N . ALA A 1 114 ? -14.575 -0.203 9.133 1.00 85.06 114 ALA A N 1
ATOM 834 C CA . ALA A 1 114 ? -13.842 -1.128 9.995 1.00 85.06 114 ALA A CA 1
ATOM 835 C C . ALA A 1 114 ? -12.628 -0.460 10.657 1.00 85.06 114 ALA A C 1
ATOM 837 O O . ALA A 1 114 ? -12.316 -0.702 11.826 1.00 85.06 114 ALA A O 1
ATOM 838 N N . ARG A 1 115 ? -11.926 0.427 9.936 1.00 86.00 115 ARG A N 1
ATOM 839 C CA . ARG A 1 115 ? -10.785 1.139 10.515 1.00 86.00 115 ARG A CA 1
ATOM 840 C C . ARG A 1 115 ? -11.208 2.176 11.550 1.00 86.00 115 ARG A C 1
ATOM 842 O O . ARG A 1 115 ? -10.529 2.293 12.569 1.00 86.00 115 ARG A O 1
ATOM 849 N N . LYS A 1 116 ? -12.297 2.912 11.305 1.00 83.81 116 LYS A N 1
ATOM 850 C CA . LYS A 1 116 ? -12.860 3.871 12.269 1.00 83.81 116 LYS A CA 1
ATOM 851 C C . LYS A 1 116 ? -13.305 3.171 13.548 1.00 83.81 116 LYS A C 1
ATOM 853 O O . LYS A 1 116 ? -12.981 3.655 14.626 1.00 83.81 116 LYS A O 1
ATOM 858 N N . GLU A 1 117 ? -13.976 2.029 13.428 1.00 84.19 117 GLU A N 1
ATOM 859 C CA . GLU A 1 117 ? -14.398 1.224 14.576 1.00 84.19 117 GLU A CA 1
ATOM 860 C C . GLU A 1 117 ? -13.198 0.778 15.414 1.00 84.19 117 GLU A C 1
ATOM 862 O O . GLU A 1 117 ? -13.149 1.048 16.612 1.00 84.19 117 GLU A O 1
ATOM 867 N N . ARG A 1 118 ? -12.162 0.227 14.771 1.00 82.31 118 ARG A N 1
ATOM 868 C CA . ARG A 1 118 ? -10.942 -0.200 15.468 1.00 82.31 118 ARG A CA 1
ATOM 869 C C . ARG A 1 118 ? -10.202 0.953 16.146 1.00 82.31 118 ARG A C 1
ATOM 871 O O . ARG A 1 118 ? -9.685 0.789 17.241 1.00 82.31 118 ARG A O 1
ATOM 878 N N . LEU A 1 119 ? -10.154 2.130 15.518 1.00 81.00 119 LEU A N 1
ATOM 879 C CA . LEU A 1 119 ? -9.565 3.323 16.138 1.00 81.00 119 LEU A CA 1
ATOM 880 C C . LEU A 1 119 ? -10.389 3.821 17.333 1.00 81.00 119 LEU A C 1
ATOM 882 O O . LEU A 1 119 ? -9.811 4.283 18.314 1.00 81.00 119 LEU A O 1
ATOM 886 N N . ALA A 1 120 ? -11.720 3.733 17.263 1.00 80.81 120 ALA A N 1
ATOM 887 C CA . ALA A 1 120 ? -12.593 4.075 18.381 1.00 80.81 120 ALA A CA 1
ATOM 888 C C . ALA A 1 120 ? -12.432 3.084 19.544 1.00 80.81 120 ALA A C 1
ATOM 890 O O . ALA A 1 120 ? -12.451 3.493 20.701 1.00 80.81 120 ALA A O 1
ATOM 891 N N . GLU A 1 121 ? -12.245 1.799 19.247 1.00 81.62 121 GLU A N 1
ATOM 892 C CA . GLU A 1 121 ? -11.959 0.766 20.240 1.00 81.62 121 GLU A CA 1
ATOM 893 C C . GLU A 1 121 ? -10.582 0.969 20.895 1.00 81.62 121 GLU A C 1
ATOM 895 O O . GLU A 1 121 ? -10.499 1.043 22.120 1.00 81.62 121 GLU A O 1
ATOM 900 N N . ASP A 1 122 ? -9.528 1.189 20.102 1.00 80.69 122 ASP A N 1
ATOM 901 C CA . ASP A 1 122 ? -8.185 1.516 20.603 1.00 80.69 122 ASP A CA 1
ATOM 902 C C . ASP A 1 122 ? -8.215 2.764 21.514 1.00 80.69 122 ASP A C 1
ATOM 904 O O . ASP A 1 122 ? -7.559 2.798 22.556 1.00 80.69 122 ASP A O 1
ATOM 908 N N . ALA A 1 123 ? -9.006 3.786 21.156 1.00 78.81 123 ALA A N 1
ATOM 909 C CA . ALA A 1 123 ? -9.174 4.996 21.961 1.00 78.81 123 ALA A CA 1
ATOM 910 C C . ALA A 1 123 ? -9.903 4.734 23.290 1.00 78.81 123 ALA A C 1
ATOM 912 O O . ALA A 1 123 ? -9.518 5.300 24.312 1.00 78.81 123 ALA A O 1
ATOM 913 N N . LYS A 1 124 ? -10.919 3.859 23.299 1.00 80.69 124 LYS A N 1
ATOM 914 C CA . LYS A 1 124 ? -11.609 3.442 24.532 1.00 80.69 124 LYS A CA 1
ATOM 915 C C . LYS A 1 124 ? -10.659 2.709 25.478 1.00 80.69 124 LYS A C 1
ATOM 917 O O . LYS A 1 124 ? -10.605 3.045 26.656 1.00 80.69 124 LYS A O 1
ATOM 922 N N . TYR A 1 125 ? -9.879 1.756 24.965 1.00 81.19 125 TYR A N 1
ATOM 923 C CA . TYR A 1 125 ? -8.900 1.027 25.778 1.00 81.19 125 TYR A CA 1
ATOM 924 C C . TYR A 1 125 ? -7.770 1.928 26.290 1.00 81.19 125 TYR A C 1
ATOM 926 O O . TYR A 1 125 ? -7.319 1.760 27.421 1.00 81.19 125 TYR A O 1
ATOM 934 N N . ALA A 1 126 ? -7.328 2.903 25.492 1.00 78.94 126 ALA A N 1
ATOM 935 C CA . ALA A 1 126 ? -6.343 3.885 25.933 1.00 78.94 126 ALA A CA 1
ATOM 936 C C . ALA A 1 126 ? -6.882 4.795 27.052 1.00 78.94 126 ALA A C 1
ATOM 938 O O . ALA A 1 126 ? -6.140 5.098 27.982 1.00 78.94 126 ALA A O 1
ATOM 939 N N . ALA A 1 127 ? -8.154 5.203 26.980 1.00 75.69 127 ALA A N 1
ATOM 940 C CA . ALA A 1 127 ? -8.795 6.009 28.019 1.00 75.69 127 ALA A CA 1
ATOM 941 C C . ALA A 1 127 ? -8.930 5.240 29.344 1.00 75.69 127 ALA A C 1
ATOM 943 O O . ALA A 1 127 ? -8.519 5.761 30.374 1.00 75.69 127 ALA A O 1
ATOM 944 N N . LEU A 1 128 ? -9.388 3.982 29.300 1.00 74.38 128 LEU A N 1
ATOM 945 C CA . LEU A 1 128 ? -9.481 3.123 30.492 1.00 74.38 128 LEU A CA 1
ATOM 946 C C . LEU A 1 128 ? -8.119 2.942 31.173 1.00 74.38 128 LEU A C 1
ATOM 948 O O . LEU A 1 128 ? -7.995 3.087 32.382 1.00 74.38 128 LEU A O 1
ATOM 952 N N . ARG A 1 129 ? -7.066 2.696 30.385 1.00 74.44 129 ARG A N 1
ATOM 953 C CA . ARG A 1 129 ? -5.706 2.564 30.922 1.00 74.44 129 ARG A CA 1
ATOM 954 C C . ARG A 1 129 ? -5.196 3.856 31.570 1.00 74.44 129 ARG A C 1
ATOM 956 O O . ARG A 1 129 ? -4.467 3.792 32.552 1.00 74.44 129 ARG A O 1
ATOM 963 N N . ALA A 1 130 ? -5.538 5.015 31.009 1.00 72.94 130 ALA A N 1
ATOM 964 C CA . ALA A 1 130 ? -5.133 6.305 31.561 1.00 72.94 130 ALA A CA 1
ATOM 965 C C . ALA A 1 130 ? -5.871 6.641 32.868 1.00 72.94 130 ALA A C 1
ATOM 967 O O . ALA A 1 130 ? -5.302 7.321 33.715 1.00 72.94 130 ALA A O 1
ATOM 968 N N . GLU A 1 131 ? -7.108 6.169 33.035 1.00 72.38 131 GLU A N 1
ATOM 969 C CA . GLU A 1 131 ? -7.860 6.283 34.290 1.00 72.38 131 GLU A CA 1
ATOM 970 C C . GLU A 1 131 ? -7.250 5.385 35.380 1.00 72.38 131 GLU A C 1
ATOM 972 O O . GLU A 1 131 ? -6.957 5.881 36.468 1.00 72.38 131 GLU A O 1
ATOM 977 N N . ASP A 1 132 ? -6.922 4.128 35.053 1.00 67.94 132 ASP A N 1
ATOM 978 C CA . ASP A 1 132 ? -6.246 3.197 35.973 1.00 67.94 132 ASP A CA 1
ATOM 979 C C . ASP A 1 132 ? -4.856 3.703 36.418 1.00 67.94 132 ASP A C 1
ATOM 981 O O . ASP A 1 132 ? -4.456 3.520 37.565 1.00 67.94 132 ASP A O 1
ATOM 985 N N . GLU A 1 133 ? -4.095 4.356 35.530 1.00 64.25 133 GLU A N 1
ATOM 986 C CA . GLU A 1 133 ? -2.771 4.912 35.860 1.00 64.25 133 GLU A CA 1
ATOM 987 C C . GLU A 1 133 ? -2.853 6.177 36.745 1.00 64.25 133 GLU A C 1
ATOM 989 O O . GLU A 1 133 ? -1.871 6.518 37.407 1.00 64.25 133 GLU A O 1
ATOM 994 N N . ASN A 1 134 ? -4.007 6.854 36.802 1.00 58.97 134 ASN A N 1
ATOM 995 C CA . ASN A 1 134 ? -4.200 8.091 37.568 1.00 58.97 134 ASN A CA 1
ATOM 996 C C . ASN A 1 134 ? -4.801 7.856 38.971 1.00 58.97 134 ASN A C 1
ATOM 998 O O . ASN A 1 134 ? -4.713 8.741 39.816 1.00 58.97 134 ASN A O 1
ATOM 1002 N N . GLU A 1 135 ? -5.375 6.678 39.245 1.00 56.53 135 GLU A N 1
ATOM 1003 C CA . GLU A 1 135 ? -5.840 6.276 40.589 1.00 56.53 135 GLU A CA 1
ATOM 1004 C C . GLU A 1 135 ? -4.722 5.714 41.495 1.00 56.53 135 GLU A C 1
ATOM 1006 O O . GLU A 1 135 ? -4.946 5.473 42.681 1.00 56.53 135 GLU A O 1
ATOM 1011 N N . VAL A 1 136 ? -3.510 5.506 40.966 1.00 55.34 136 VAL A N 1
ATOM 1012 C CA . VAL A 1 136 ? -2.375 4.886 41.689 1.00 55.34 136 VAL A CA 1
ATOM 1013 C C . VAL A 1 136 ? -1.370 5.922 42.248 1.00 55.34 136 VAL A C 1
ATOM 1015 O O . VAL A 1 136 ? -0.359 5.542 42.841 1.00 55.34 136 VAL A O 1
ATOM 1018 N N . LEU A 1 137 ? -1.637 7.228 42.108 1.00 45.91 137 LEU A N 1
ATOM 1019 C CA . LEU A 1 137 ? -0.819 8.335 42.648 1.00 45.91 137 LEU A CA 1
ATOM 1020 C C . LEU A 1 137 ? -1.512 9.059 43.809 1.00 45.91 137 LEU A C 1
ATOM 1022 O O . LEU A 1 137 ? -0.781 9.452 44.748 1.00 45.91 137 LEU A O 1
#

Organism: NCBI:txid72548

Sequence (137 aa):
VELLLPQVWEATPKSLLRIGKAGAARSHANSLNELCKEHPVVAVKFNGRGPVEESANALCSLAHDMAADAAARPILLAVRSLRRGGSQGLFAQSGRVGEGEDGTSAFFSDFVAARKERLAEDAKYAALRAEDENEVL